Protein AF-L8H6Y1-F1 (afdb_monomer)

Mean predicted aligned error: 8.58 Å

Nearest PDB structures (foldseek):
  6aak-assembly2_D  TM=7.781E-01  e=3.775E-04  Homo sapiens
  4z16-assembly4_D  TM=8.084E-01  e=1.120E-03  Homo sapiens
  7apg-assembly4_D  TM=7.816E-01  e=1.004E-03  Homo sapiens
  6x8e-assembly1_A  TM=8.005E-01  e=2.397E-03  Homo sapiens
  4z16-assembly2_B  TM=7.248E-01  e=1.004E-03  Homo sapiens

pLDDT: mean 79.4, std 16.65, range [31.86, 94.38]

Structure (mmCIF, N/CA/C/O backbone):
data_AF-L8H6Y1-F1
#
_entry.id   AF-L8H6Y1-F1
#
loop_
_atom_site.group_PDB
_atom_site.id
_atom_site.type_symbol
_atom_site.label_atom_id
_atom_site.label_alt_id
_atom_site.label_comp_id
_atom_site.label_asym_id
_atom_site.label_entity_id
_atom_site.label_seq_id
_atom_site.pdbx_PDB_ins_code
_atom_site.Cartn_x
_atom_site.Cartn_y
_atom_site.Cartn_z
_atom_site.occupancy
_atom_site.B_iso_or_equiv
_atom_site.auth_seq_id
_atom_site.auth_comp_id
_atom_site.auth_asym_id
_atom_site.auth_atom_id
_atom_site.pdbx_PDB_model_num
ATOM 1 N N . MET A 1 1 ? 23.371 5.759 -19.285 1.00 31.86 1 MET A N 1
ATOM 2 C CA . MET A 1 1 ? 22.062 6.444 -19.194 1.00 31.86 1 MET A CA 1
ATOM 3 C C . MET A 1 1 ? 20.993 5.436 -19.582 1.00 31.86 1 MET A C 1
ATOM 5 O O . MET A 1 1 ? 21.055 4.906 -20.682 1.00 31.86 1 MET A O 1
ATOM 9 N N . CYS A 1 2 ? 20.126 5.053 -18.644 1.00 34.00 2 CYS A N 1
ATOM 10 C CA . CYS A 1 2 ? 19.225 3.907 -18.790 1.00 34.00 2 CYS A CA 1
ATOM 11 C C . CYS A 1 2 ? 18.098 4.169 -19.809 1.00 34.00 2 CYS A C 1
ATOM 13 O O . CYS A 1 2 ? 17.339 5.122 -19.675 1.00 34.00 2 CYS A O 1
ATOM 15 N N . SER A 1 3 ? 17.988 3.278 -20.799 1.00 32.88 3 SER A N 1
ATOM 16 C CA . SER A 1 3 ? 17.119 3.325 -21.996 1.00 32.88 3 SER A CA 1
ATOM 17 C C . SER A 1 3 ? 15.600 3.171 -21.734 1.00 32.88 3 SER A C 1
ATOM 19 O O . SER A 1 3 ? 14.796 3.097 -22.662 1.00 32.88 3 SER A O 1
ATOM 21 N N . TRP A 1 4 ? 15.167 3.113 -20.473 1.00 44.41 4 TRP A N 1
ATOM 22 C CA . TRP A 1 4 ? 13.786 2.743 -20.117 1.00 44.41 4 TRP A CA 1
ATOM 23 C C . TRP A 1 4 ? 12.792 3.912 -20.093 1.00 44.41 4 TRP A C 1
ATOM 25 O O . TRP A 1 4 ? 11.605 3.692 -19.881 1.00 44.41 4 TRP A O 1
ATOM 35 N N . ILE A 1 5 ? 13.244 5.151 -20.305 1.00 48.88 5 ILE A N 1
ATOM 36 C CA . ILE A 1 5 ? 12.365 6.332 -20.226 1.00 48.88 5 ILE A CA 1
ATOM 37 C C . ILE A 1 5 ? 11.669 6.623 -21.573 1.00 48.88 5 ILE A C 1
ATOM 39 O O . ILE A 1 5 ? 10.615 7.254 -21.587 1.00 48.88 5 ILE A O 1
ATOM 43 N N . THR A 1 6 ? 12.185 6.123 -22.704 1.00 46.84 6 THR A N 1
ATOM 44 C CA . THR A 1 6 ? 11.663 6.462 -24.046 1.00 46.84 6 THR A CA 1
ATOM 45 C C . THR A 1 6 ? 10.904 5.341 -24.752 1.00 46.84 6 THR A C 1
ATOM 47 O O . THR A 1 6 ? 10.046 5.629 -25.584 1.00 46.84 6 THR A O 1
ATOM 50 N N . ASN A 1 7 ? 11.155 4.075 -24.420 1.00 42.16 7 ASN A N 1
ATOM 51 C CA . ASN A 1 7 ? 10.461 2.955 -25.051 1.00 42.16 7 ASN A CA 1
ATOM 52 C C . ASN A 1 7 ? 9.237 2.588 -24.216 1.00 42.16 7 ASN A C 1
ATOM 54 O O 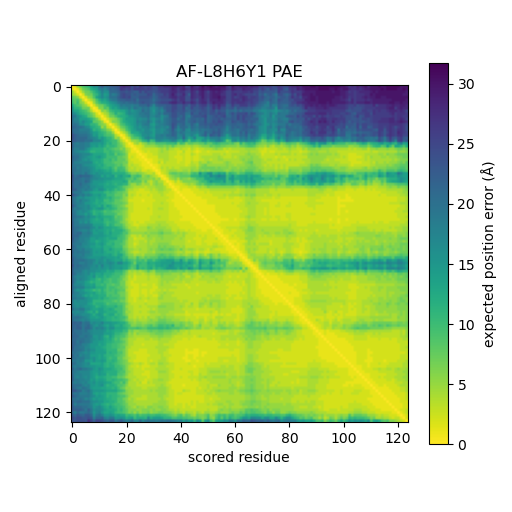. ASN A 1 7 ? 9.362 2.268 -23.036 1.00 42.16 7 ASN A O 1
ATOM 58 N N . GLY A 1 8 ? 8.050 2.687 -24.820 1.00 52.72 8 GLY A N 1
ATOM 59 C CA . GLY A 1 8 ? 6.785 2.309 -24.195 1.00 52.72 8 GLY A CA 1
ATOM 60 C C . GLY A 1 8 ? 6.851 0.953 -23.485 1.00 52.72 8 GLY A C 1
ATOM 61 O O . GLY A 1 8 ? 7.695 0.115 -23.798 1.00 52.72 8 GLY A O 1
ATOM 62 N N . LEU A 1 9 ? 5.949 0.775 -22.512 1.00 51.50 9 LEU A N 1
ATOM 63 C CA . LEU A 1 9 ? 5.807 -0.449 -21.718 1.00 51.50 9 LEU A CA 1
ATOM 64 C C . LEU A 1 9 ? 6.020 -1.690 -22.606 1.00 51.50 9 LEU A C 1
ATOM 66 O O . LEU A 1 9 ? 5.351 -1.789 -23.640 1.00 51.50 9 LEU A O 1
ATOM 70 N N . PRO A 1 10 ? 6.932 -2.616 -22.251 1.00 49.50 10 PRO A N 1
ATOM 71 C CA . PRO A 1 10 ? 7.203 -3.782 -23.080 1.00 49.50 10 PRO A CA 1
ATOM 72 C C . PRO A 1 10 ? 5.895 -4.540 -23.317 1.00 49.50 10 PRO A C 1
ATOM 74 O O . PRO A 1 10 ? 5.203 -4.911 -22.369 1.00 49.50 10 PRO A O 1
ATOM 77 N N . SER A 1 11 ? 5.552 -4.753 -24.591 1.00 43.53 11 SER A N 1
ATOM 78 C CA . SER A 1 11 ? 4.282 -5.353 -25.040 1.00 43.53 11 SER A CA 1
ATOM 79 C C . SER A 1 11 ? 3.959 -6.690 -24.349 1.00 43.53 11 SER A C 1
ATOM 81 O O . SER A 1 11 ? 2.791 -7.022 -24.160 1.00 43.53 11 SER A O 1
ATOM 83 N N . PHE A 1 12 ? 4.986 -7.403 -23.880 1.00 46.59 12 PHE A N 1
ATOM 84 C CA . PHE A 1 12 ? 4.867 -8.646 -23.120 1.00 46.59 12 PHE A CA 1
ATOM 85 C C . PHE A 1 12 ? 4.213 -8.478 -21.732 1.00 46.59 12 PHE A C 1
ATOM 87 O O . PHE A 1 12 ? 3.436 -9.334 -21.321 1.00 46.59 12 PHE A O 1
ATOM 94 N N . ALA A 1 13 ? 4.440 -7.356 -21.035 1.00 48.69 13 ALA A N 1
ATOM 95 C CA . ALA A 1 13 ? 3.818 -7.090 -19.731 1.00 48.69 13 ALA A CA 1
ATOM 96 C C . ALA A 1 13 ? 2.311 -6.796 -19.854 1.00 48.69 13 ALA A C 1
ATOM 98 O O . ALA A 1 13 ? 1.529 -7.147 -18.975 1.00 48.69 13 ALA A O 1
ATOM 99 N N . ILE A 1 14 ? 1.885 -6.195 -20.971 1.00 49.84 14 ILE A N 1
ATOM 100 C CA . ILE A 1 14 ? 0.481 -5.824 -21.203 1.00 49.84 14 ILE A CA 1
ATOM 101 C C . ILE A 1 14 ? -0.380 -7.059 -21.509 1.00 49.84 14 ILE A C 1
ATOM 103 O O . ILE A 1 14 ? -1.521 -7.121 -21.062 1.00 49.84 14 ILE A O 1
ATOM 107 N N . SER A 1 15 ? 0.151 -8.061 -22.220 1.00 43.56 15 SER A N 1
ATOM 108 C CA . SER A 1 15 ? -0.632 -9.232 -22.644 1.00 43.56 15 SER A CA 1
ATOM 109 C C . SER A 1 15 ? -0.922 -10.230 -21.518 1.00 43.56 15 SER A C 1
ATOM 111 O O . SER A 1 15 ? -2.014 -10.785 -21.493 1.00 43.56 15 SER A O 1
ATOM 113 N N . GLU A 1 16 ? 0.004 -10.472 -20.587 1.00 49.31 16 GLU A N 1
ATOM 114 C CA . GLU A 1 16 ? -0.202 -11.472 -19.520 1.00 49.31 16 GLU A CA 1
ATOM 115 C C . GLU A 1 16 ? -0.858 -10.902 -18.250 1.00 49.31 16 GLU A C 1
ATOM 117 O O . GLU A 1 16 ? -1.498 -11.639 -17.504 1.00 49.31 16 GLU A O 1
ATOM 122 N N . MET A 1 17 ? -0.766 -9.590 -18.003 1.00 50.41 17 MET A N 1
ATOM 123 C CA . MET A 1 17 ? -1.375 -8.964 -16.817 1.00 50.41 17 MET A CA 1
ATOM 124 C C . MET A 1 17 ? -2.887 -8.734 -16.948 1.00 50.41 17 MET A C 1
ATOM 126 O O . MET A 1 17 ? -3.540 -8.450 -15.947 1.00 50.41 17 MET A O 1
ATOM 130 N N . THR A 1 18 ? -3.466 -8.880 -18.146 1.00 44.69 18 THR A N 1
ATOM 131 C CA . THR A 1 18 ? -4.919 -8.727 -18.368 1.00 44.69 18 THR A CA 1
ATOM 132 C C . THR A 1 18 ? -5.761 -9.811 -17.686 1.00 44.69 18 THR A C 1
ATOM 134 O O . THR A 1 18 ? -6.968 -9.628 -17.551 1.00 44.69 18 THR A O 1
ATOM 137 N N . GLY A 1 19 ? -5.141 -10.897 -17.202 1.00 47.25 19 GLY A N 1
ATOM 138 C CA . GLY A 1 19 ? -5.820 -11.989 -16.494 1.00 47.25 19 GLY A CA 1
ATOM 139 C C . GLY A 1 19 ? -5.439 -12.184 -15.022 1.00 47.25 19 GLY A C 1
ATOM 140 O O . GLY A 1 19 ? -5.989 -13.083 -14.395 1.00 47.25 19 GLY A O 1
ATOM 141 N N . LEU A 1 20 ? -4.510 -11.395 -14.459 1.00 48.19 20 LEU A N 1
ATOM 142 C CA . LEU A 1 20 ? -3.895 -11.690 -13.147 1.00 48.19 20 LEU A CA 1
ATOM 143 C C . LEU A 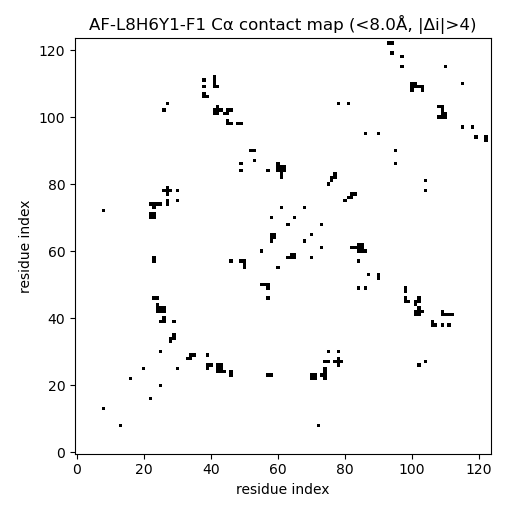1 20 ? -4.115 -10.620 -12.061 1.00 48.19 20 LEU A C 1
ATOM 145 O O . LEU A 1 20 ? -3.665 -10.793 -10.932 1.00 48.19 20 LEU A O 1
ATOM 149 N N . GLY A 1 21 ? -4.848 -9.543 -12.358 1.00 55.03 21 GLY A N 1
ATOM 150 C CA . GLY A 1 21 ? -5.310 -8.583 -11.352 1.00 55.03 21 GLY A CA 1
ATOM 151 C C . GLY A 1 21 ? -5.345 -7.140 -11.847 1.00 55.03 21 GLY A C 1
ATOM 152 O O . GLY A 1 21 ? -4.878 -6.817 -12.938 1.00 55.03 21 GLY A O 1
ATOM 153 N N . THR A 1 22 ? -5.883 -6.239 -11.024 1.00 75.38 22 THR A N 1
ATOM 154 C CA . THR A 1 22 ? -5.811 -4.797 -11.299 1.00 75.38 22 THR A CA 1
ATOM 155 C C . THR A 1 22 ? -4.384 -4.314 -10.978 1.00 75.38 22 THR A C 1
ATOM 157 O O . THR A 1 22 ? -3.985 -4.420 -9.819 1.00 75.38 22 THR A O 1
ATOM 160 N N . PRO A 1 23 ? -3.602 -3.770 -11.939 1.00 76.75 23 PRO A N 1
ATOM 161 C CA . PRO A 1 23 ? -2.162 -3.503 -11.776 1.00 76.75 23 PRO A CA 1
ATOM 162 C C . PRO A 1 23 ? -1.763 -2.711 -10.534 1.00 76.75 23 PRO A C 1
ATOM 164 O O . PRO A 1 23 ? -0.689 -2.924 -9.987 1.00 76.75 23 PRO A O 1
ATOM 167 N N . LEU A 1 24 ? -2.638 -1.827 -10.061 1.00 82.69 24 LEU A N 1
ATOM 168 C CA . LEU A 1 24 ? -2.378 -0.963 -8.909 1.00 82.69 24 LEU A CA 1
ATOM 169 C C . LEU A 1 24 ? -2.321 -1.705 -7.565 1.00 82.69 24 LEU A C 1
ATOM 171 O O . LEU A 1 24 ? -1.853 -1.139 -6.586 1.00 82.69 24 LEU A O 1
ATOM 175 N N . TYR A 1 25 ? -2.808 -2.945 -7.514 1.00 86.62 25 TYR A N 1
ATOM 176 C CA . TYR A 1 25 ? -2.856 -3.766 -6.302 1.00 86.62 25 TYR A CA 1
ATOM 177 C C . TYR A 1 25 ? -1.773 -4.844 -6.286 1.00 86.62 25 TYR A C 1
ATOM 179 O O . TYR A 1 25 ? -1.650 -5.572 -5.303 1.00 86.62 25 TYR A O 1
ATOM 187 N N . MET A 1 26 ? -1.020 -4.983 -7.379 1.00 84.88 26 MET A N 1
ATOM 188 C CA . MET A 1 26 ? -0.010 -6.024 -7.500 1.00 84.88 26 MET A CA 1
ATOM 189 C C . MET A 1 26 ? 1.219 -5.669 -6.673 1.00 84.88 26 MET A C 1
ATOM 191 O O . MET A 1 26 ? 1.724 -4.547 -6.738 1.00 84.88 26 MET A O 1
ATOM 195 N N . ALA A 1 27 ? 1.719 -6.654 -5.935 1.00 86.00 27 ALA A N 1
ATOM 196 C CA . ALA A 1 27 ? 2.951 -6.513 -5.184 1.00 86.00 27 ALA A CA 1
ATOM 197 C C . ALA A 1 27 ? 4.151 -6.349 -6.141 1.00 86.00 27 ALA A C 1
ATOM 199 O O . ALA A 1 27 ? 4.157 -6.936 -7.231 1.00 86.00 27 ALA A O 1
ATOM 200 N N . PR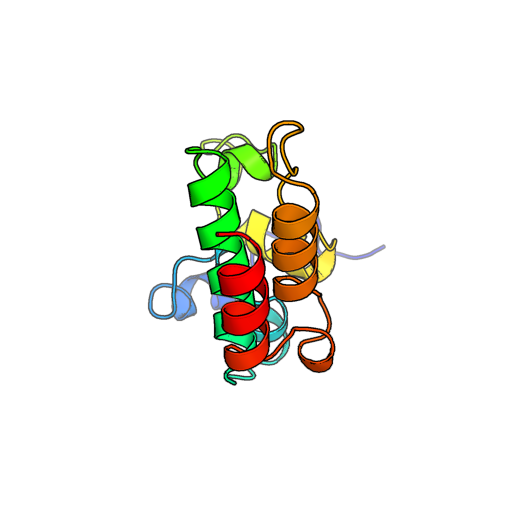O A 1 28 ? 5.176 -5.562 -5.772 1.00 84.88 28 PRO A N 1
ATOM 201 C CA . PRO A 1 28 ? 6.289 -5.232 -6.661 1.00 84.88 28 PRO A CA 1
ATOM 202 C C . PRO A 1 28 ? 7.053 -6.468 -7.160 1.00 84.88 28 PRO A C 1
ATOM 204 O O . PRO A 1 28 ? 7.500 -6.493 -8.306 1.00 84.88 28 PRO A O 1
ATOM 207 N N . GLU A 1 29 ? 7.152 -7.521 -6.349 1.00 83.31 29 GLU A N 1
ATOM 208 C CA . GLU A 1 29 ? 7.794 -8.787 -6.702 1.00 83.31 29 GLU A CA 1
ATOM 209 C C . GLU A 1 29 ? 7.054 -9.559 -7.804 1.00 83.31 29 GLU A C 1
ATOM 211 O O . GLU A 1 29 ? 7.687 -10.284 -8.573 1.00 83.31 29 GLU A O 1
ATOM 216 N N . MET A 1 30 ? 5.739 -9.359 -7.958 1.00 82.00 30 MET A N 1
ATOM 217 C CA . MET A 1 30 ? 4.972 -10.001 -9.030 1.00 82.00 30 MET A CA 1
ATOM 218 C C . MET A 1 30 ? 5.432 -9.515 -10.408 1.00 82.00 30 MET A C 1
ATOM 220 O O . MET A 1 30 ? 5.444 -10.291 -11.362 1.00 82.00 30 MET A O 1
ATOM 224 N N . LEU A 1 31 ? 5.861 -8.250 -10.498 1.00 75.88 31 LEU A N 1
ATOM 225 C CA . LEU A 1 31 ? 6.380 -7.642 -11.725 1.00 75.88 31 LEU A CA 1
ATOM 226 C C . LEU A 1 31 ? 7.837 -8.030 -12.010 1.00 75.88 31 LEU A C 1
ATOM 228 O O . LEU A 1 31 ? 8.253 -8.007 -13.166 1.00 75.88 31 LEU A O 1
ATOM 232 N N . GLN A 1 32 ? 8.609 -8.382 -10.977 1.00 74.44 32 GLN A N 1
ATOM 233 C CA . GLN A 1 32 ? 10.041 -8.673 -11.103 1.00 74.44 32 GLN A CA 1
ATOM 234 C C . GLN A 1 32 ? 10.334 -10.163 -11.283 1.00 74.44 32 GLN A C 1
ATOM 236 O O . GLN A 1 32 ? 11.089 -10.540 -12.176 1.00 74.44 32 GLN A O 1
ATOM 241 N N . THR A 1 33 ? 9.770 -11.011 -10.422 1.00 70.75 33 THR A N 1
ATOM 242 C CA . THR A 1 33 ? 10.157 -12.426 -10.305 1.00 70.75 33 THR A CA 1
ATOM 243 C C . THR A 1 33 ? 8.994 -13.389 -10.514 1.00 70.75 33 THR A C 1
ATOM 245 O O . THR A 1 33 ? 9.216 -14.598 -10.532 1.00 70.75 33 THR A O 1
ATOM 248 N N . ARG A 1 34 ? 7.758 -12.882 -10.678 1.00 67.75 34 ARG A N 1
ATOM 249 C CA . ARG A 1 34 ? 6.516 -13.682 -10.708 1.00 67.75 34 ARG A CA 1
ATOM 250 C C . ARG A 1 34 ? 6.406 -14.643 -9.518 1.00 67.75 34 ARG A C 1
ATOM 252 O O . ARG A 1 34 ? 5.844 -15.729 -9.640 1.00 67.75 34 ARG A O 1
ATOM 259 N N . HIS A 1 35 ? 6.976 -14.268 -8.375 1.00 69.94 35 HIS A N 1
ATOM 260 C CA . HIS A 1 35 ? 6.871 -15.067 -7.167 1.00 69.94 35 HIS A CA 1
ATOM 261 C C . HIS A 1 35 ? 5.496 -14.844 -6.537 1.00 69.94 35 HIS A C 1
ATOM 263 O O . HIS A 1 35 ? 5.138 -13.719 -6.189 1.00 69.94 35 HIS A O 1
ATOM 269 N N . TYR A 1 36 ? 4.727 -15.921 -6.407 1.00 70.31 36 TYR A N 1
ATOM 270 C CA . TYR A 1 36 ? 3.414 -15.906 -5.775 1.00 70.31 36 TYR A CA 1
ATOM 271 C C . TYR A 1 36 ? 3.536 -16.472 -4.361 1.00 70.31 36 TYR A C 1
ATOM 273 O O . TYR A 1 36 ? 4.040 -17.577 -4.171 1.00 70.31 36 TYR A O 1
ATOM 281 N N . GLY A 1 37 ? 3.061 -15.728 -3.367 1.00 81.06 37 GLY A N 1
ATOM 282 C CA . GLY A 1 37 ? 3.020 -16.166 -1.974 1.00 81.06 37 GLY A CA 1
ATOM 283 C C . GLY A 1 37 ? 2.061 -15.304 -1.162 1.00 81.06 37 GLY A C 1
ATOM 284 O O . GLY A 1 37 ? 1.715 -14.212 -1.590 1.00 81.06 37 GLY A O 1
ATOM 285 N N . ALA A 1 38 ? 1.670 -15.741 0.038 1.00 84.62 38 ALA A N 1
ATOM 286 C CA . ALA A 1 38 ? 0.652 -15.061 0.860 1.00 84.62 38 ALA A CA 1
ATOM 287 C C . ALA A 1 38 ? 0.974 -13.588 1.218 1.00 84.62 38 ALA A C 1
ATOM 289 O O . ALA A 1 38 ? 0.110 -12.825 1.649 1.00 84.62 38 ALA A O 1
ATOM 290 N N . LYS A 1 39 ? 2.232 -13.166 1.050 1.00 88.69 39 LYS A N 1
ATOM 291 C CA . LYS A 1 39 ? 2.681 -11.785 1.269 1.00 88.69 39 LYS A CA 1
ATOM 292 C C . LYS A 1 39 ? 2.288 -10.833 0.136 1.00 88.69 39 LYS A C 1
ATOM 294 O O . LYS A 1 39 ? 2.233 -9.626 0.382 1.00 88.69 39 LYS A O 1
ATOM 299 N N . ILE A 1 40 ? 1.978 -11.340 -1.063 1.00 89.62 40 ILE A N 1
ATOM 300 C CA . ILE A 1 40 ? 1.434 -10.518 -2.159 1.00 89.62 40 ILE A CA 1
ATOM 301 C C . ILE A 1 40 ? 0.023 -10.035 -1.806 1.00 89.62 40 ILE A C 1
ATOM 303 O O . ILE A 1 40 ? -0.326 -8.881 -2.049 1.00 89.62 40 ILE A O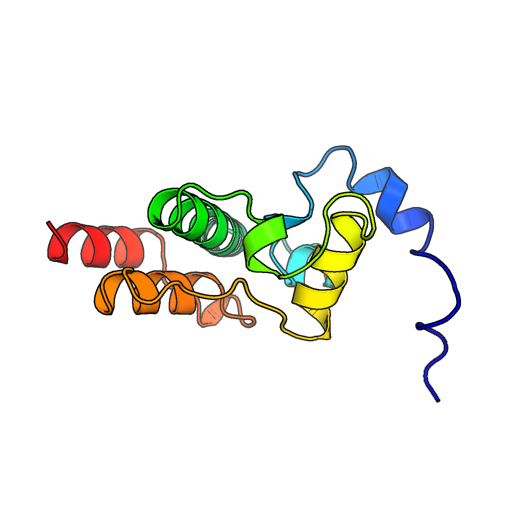 1
ATOM 307 N N . ASP A 1 41 ? -0.748 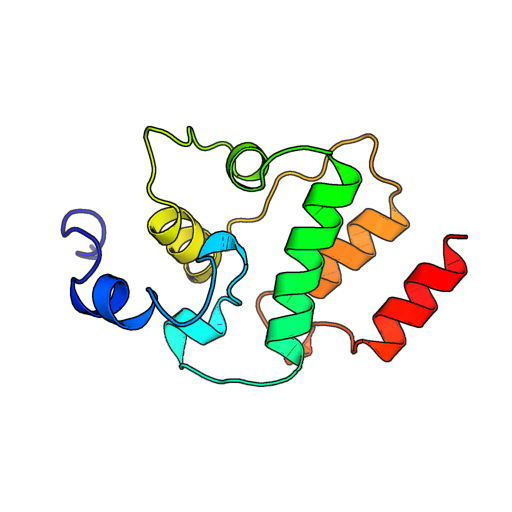-10.887 -1.127 1.00 89.31 41 ASP A N 1
ATOM 308 C CA . ASP A 1 41 ? -2.098 -10.565 -0.680 1.00 89.31 41 ASP A CA 1
ATOM 309 C C . ASP A 1 41 ? -2.064 -9.495 0.417 1.00 89.31 41 ASP A C 1
ATOM 311 O O . ASP A 1 41 ? -2.891 -8.587 0.402 1.00 89.31 41 ASP A O 1
ATOM 315 N N . CYS A 1 42 ? -1.055 -9.514 1.299 1.00 92.38 42 CYS A N 1
ATOM 316 C CA . CYS A 1 42 ? -0.839 -8.460 2.302 1.00 92.38 42 CYS A CA 1
ATOM 317 C C . CYS A 1 42 ? -0.617 -7.081 1.650 1.00 92.38 42 CYS A C 1
ATOM 319 O O . CYS A 1 42 ? -1.169 -6.081 2.110 1.00 92.38 42 CYS A O 1
ATOM 321 N N . TYR A 1 43 ? 0.140 -7.029 0.547 1.00 92.38 43 TYR A N 1
ATOM 322 C CA . TYR A 1 43 ? 0.352 -5.794 -0.212 1.00 92.38 43 TYR A CA 1
ATOM 323 C C . TYR A 1 43 ? -0.951 -5.297 -0.843 1.00 92.38 43 TYR A C 1
ATOM 325 O O . TYR A 1 43 ? -1.318 -4.129 -0.701 1.00 92.38 43 TYR A O 1
ATOM 333 N N . SER A 1 44 ? -1.685 -6.195 -1.507 1.00 91.31 44 SER A N 1
ATOM 334 C CA . SER A 1 44 ? -2.968 -5.848 -2.125 1.00 91.31 44 SER A CA 1
ATOM 335 C C . SER A 1 44 ? -3.993 -5.375 -1.084 1.00 91.31 44 SER A C 1
ATOM 337 O O . SER A 1 44 ? -4.728 -4.415 -1.323 1.00 91.31 44 SER A O 1
ATOM 339 N N . PHE A 1 45 ? -3.971 -5.968 0.113 1.00 92.62 45 PHE A N 1
ATOM 340 C CA . PHE A 1 45 ? -4.805 -5.577 1.241 1.00 92.62 45 PHE A CA 1
ATOM 341 C C . PHE A 1 45 ? -4.482 -4.160 1.726 1.00 92.62 45 PHE A C 1
ATOM 343 O O . PHE A 1 45 ? -5.401 -3.384 1.968 1.00 92.62 45 PHE A O 1
ATOM 350 N N . ALA A 1 46 ? -3.204 -3.770 1.775 1.00 93.62 46 ALA A N 1
ATOM 351 C CA . ALA A 1 46 ? -2.796 -2.403 2.113 1.00 93.62 46 ALA A CA 1
ATOM 352 C C . ALA A 1 46 ? -3.405 -1.356 1.161 1.00 93.62 46 ALA A C 1
ATOM 354 O O . ALA A 1 46 ? -3.869 -0.303 1.597 1.00 93.62 46 ALA A O 1
ATOM 355 N N . MET A 1 47 ? -3.447 -1.665 -0.139 1.00 93.12 47 MET A N 1
ATOM 356 C CA . MET A 1 47 ? -4.038 -0.791 -1.159 1.00 93.12 47 MET A CA 1
ATOM 357 C C . MET A 1 47 ? -5.557 -0.662 -1.012 1.00 93.12 47 MET A C 1
ATOM 359 O O . MET A 1 47 ? -6.119 0.400 -1.289 1.00 93.12 47 MET A O 1
ATOM 363 N N . VAL A 1 48 ? -6.231 -1.726 -0.564 1.00 91.88 48 VAL A N 1
ATOM 364 C CA . VAL A 1 48 ? -7.663 -1.693 -0.232 1.00 91.88 48 VAL A CA 1
ATOM 365 C C . VAL A 1 48 ? -7.901 -0.912 1.061 1.00 91.88 48 VAL A C 1
ATOM 367 O O . VAL A 1 48 ? -8.761 -0.036 1.074 1.00 91.88 48 VAL A O 1
ATOM 370 N N . LEU A 1 49 ? -7.117 -1.153 2.118 1.00 91.38 49 LEU A N 1
ATOM 371 C CA . LEU A 1 49 ? -7.191 -0.397 3.373 1.00 91.38 49 LEU A CA 1
ATOM 372 C C . LEU A 1 49 ? -7.041 1.106 3.126 1.00 91.38 49 LEU A C 1
ATOM 374 O O . LEU A 1 49 ? -7.863 1.885 3.592 1.00 91.38 49 LEU A O 1
ATOM 378 N N . TRP A 1 50 ? -6.046 1.514 2.335 1.00 93.06 50 TRP A N 1
ATOM 379 C CA . TRP A 1 50 ? -5.846 2.921 1.988 1.00 93.06 50 TRP A CA 1
ATOM 380 C C . TRP A 1 50 ? -7.069 3.530 1.281 1.00 93.06 50 TRP A C 1
ATOM 382 O O . TRP A 1 50 ? -7.461 4.663 1.575 1.00 93.06 50 TRP A O 1
ATOM 392 N N . GLN A 1 51 ? -7.714 2.783 0.379 1.00 91.44 51 GLN A N 1
ATOM 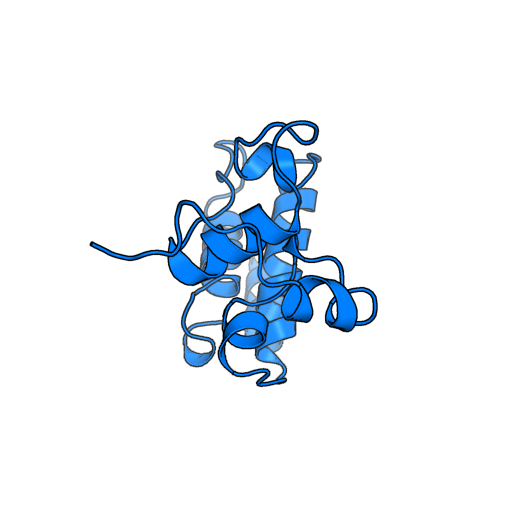393 C CA . GLN A 1 51 ? -8.943 3.239 -0.282 1.00 91.44 51 GLN A CA 1
ATOM 394 C C . GLN A 1 51 ? -10.115 3.341 0.686 1.00 91.44 51 GLN A C 1
ATOM 396 O O . GLN A 1 51 ? -10.885 4.292 0.596 1.00 91.44 51 GLN A O 1
ATOM 401 N N . MET A 1 52 ? -10.240 2.406 1.627 1.00 89.94 52 MET A N 1
ATOM 402 C CA . MET A 1 52 ? -11.274 2.472 2.659 1.00 89.94 52 MET A CA 1
ATOM 403 C C . MET A 1 52 ? -11.060 3.666 3.595 1.00 89.94 52 MET A C 1
ATOM 405 O O . MET A 1 52 ? -12.028 4.341 3.926 1.00 89.94 52 MET A O 1
ATOM 409 N N . CYS A 1 53 ? -9.810 3.979 3.954 1.00 88.12 53 CYS A N 1
ATOM 410 C CA . CYS A 1 53 ? -9.488 5.151 4.771 1.00 88.12 53 CYS A CA 1
ATOM 411 C C . CYS A 1 53 ? -9.811 6.468 4.063 1.00 88.12 53 CYS A C 1
ATOM 413 O O . CYS A 1 53 ? -10.278 7.410 4.690 1.00 88.12 53 CYS A O 1
ATOM 415 N N . THR A 1 54 ? -9.523 6.558 2.764 1.00 88.19 54 THR A N 1
ATOM 416 C CA . THR A 1 54 ? -9.619 7.823 2.018 1.00 88.19 54 THR A CA 1
ATOM 417 C C . THR A 1 54 ? -10.957 8.016 1.312 1.00 88.19 54 THR A C 1
ATOM 419 O O . THR A 1 54 ? -11.288 9.141 0.941 1.00 88.19 54 THR A O 1
ATOM 422 N N . GLY A 1 55 ? -11.689 6.931 1.038 1.00 87.00 55 GLY A N 1
ATOM 423 C CA . GLY A 1 55 ? -12.849 6.920 0.143 1.00 87.00 55 GLY A CA 1
ATOM 424 C C . GLY A 1 55 ? -12.519 7.296 -1.309 1.00 87.00 55 GLY A C 1
ATOM 425 O O . GLY A 1 55 ? -13.428 7.562 -2.095 1.00 87.00 55 GLY A O 1
ATOM 426 N N . LYS A 1 56 ? -11.231 7.367 -1.675 1.00 86.56 56 LYS A N 1
ATOM 427 C CA . LYS A 1 56 ? -10.755 7.830 -2.987 1.00 86.56 56 LYS A CA 1
ATOM 428 C C . LYS A 1 56 ? -10.309 6.668 -3.854 1.00 86.56 56 LYS A C 1
ATOM 430 O O . LYS A 1 56 ? -10.014 5.576 -3.373 1.00 86.56 56 LYS A O 1
ATOM 435 N N . LYS A 1 57 ? -10.199 6.921 -5.160 1.00 85.62 57 LYS A N 1
ATOM 436 C CA . LYS A 1 57 ? -9.560 5.962 -6.060 1.00 85.62 57 LYS A CA 1
ATOM 437 C C . LYS A 1 57 ? -8.066 5.935 -5.775 1.00 85.62 57 LYS A C 1
ATOM 439 O O . LYS A 1 57 ? -7.442 6.969 -5.557 1.00 85.62 57 LYS A O 1
ATOM 444 N N . LEU A 1 58 ? -7.478 4.748 -5.860 1.00 85.06 58 LEU A N 1
ATOM 445 C CA . LEU A 1 58 ? -6.053 4.553 -5.602 1.00 85.06 58 LEU A CA 1
ATOM 446 C C . LEU A 1 58 ? -5.148 5.414 -6.506 1.00 85.06 58 LEU A C 1
ATOM 448 O O . LEU A 1 58 ? -4.125 5.913 -6.050 1.00 85.06 58 LEU A O 1
ATOM 452 N N . MET A 1 59 ? -5.559 5.649 -7.760 1.00 83.25 59 MET A N 1
ATOM 453 C CA . MET A 1 59 ? -4.856 6.542 -8.699 1.00 83.25 59 MET A CA 1
ATOM 454 C C . MET A 1 59 ? -4.703 7.968 -8.153 1.00 83.25 59 MET A C 1
ATOM 456 O O . MET A 1 59 ? -3.620 8.542 -8.255 1.00 83.25 59 MET A O 1
ATOM 460 N N . ASP A 1 60 ? -5.748 8.501 -7.514 1.00 84.56 60 ASP A N 1
ATOM 461 C CA . ASP A 1 60 ? -5.737 9.851 -6.939 1.00 84.56 60 ASP A CA 1
ATOM 462 C C . ASP A 1 60 ? -4.709 9.940 -5.798 1.00 84.56 60 ASP A C 1
ATOM 464 O O . ASP A 1 60 ? -4.044 10.960 -5.622 1.00 84.56 60 ASP A O 1
ATOM 468 N N . GLY A 1 61 ? -4.531 8.843 -5.052 1.00 85.19 61 GLY A N 1
ATOM 469 C CA . GLY A 1 61 ? -3.534 8.722 -3.988 1.00 85.19 61 GLY A CA 1
ATOM 470 C C . GLY A 1 61 ? -2.094 8.790 -4.470 1.00 85.19 61 GLY A C 1
ATOM 471 O O . GLY A 1 61 ? -1.229 9.280 -3.749 1.00 85.19 61 GLY A O 1
ATOM 472 N N . PHE A 1 62 ? -1.831 8.328 -5.689 1.00 84.75 62 PHE A N 1
ATOM 473 C CA . PHE A 1 62 ? -0.512 8.400 -6.314 1.00 84.75 62 PHE A CA 1
ATOM 474 C C . PHE A 1 62 ? -0.218 9.763 -6.960 1.00 84.75 62 PHE A C 1
ATOM 476 O O . PHE A 1 62 ? 0.890 9.970 -7.453 1.00 84.75 62 PHE A O 1
ATOM 483 N N . GLY A 1 63 ? -1.181 10.694 -6.958 1.00 82.38 63 GLY A N 1
ATOM 484 C CA . GLY A 1 63 ? -1.010 12.036 -7.518 1.00 82.38 63 GLY A CA 1
ATOM 485 C C . GLY A 1 63 ? -0.957 12.073 -9.048 1.00 82.38 63 GLY A C 1
ATOM 486 O O . GLY A 1 63 ? -0.462 13.047 -9.614 1.00 82.38 63 GLY A O 1
ATOM 487 N N . PHE A 1 64 ? -1.445 11.028 -9.723 1.00 79.94 64 PHE A N 1
ATOM 488 C CA . PHE A 1 64 ? -1.524 10.986 -11.182 1.00 79.94 64 PHE A CA 1
ATOM 489 C C . PHE A 1 64 ? -2.946 11.211 -11.672 1.00 79.94 64 PHE A C 1
ATOM 491 O O . PHE A 1 64 ? -3.906 10.687 -11.109 1.00 79.94 64 PHE A O 1
ATOM 498 N N . ASP A 1 65 ? -3.063 11.925 -12.788 1.00 72.06 65 ASP A N 1
ATOM 499 C CA . ASP A 1 65 ? -4.316 12.004 -13.520 1.00 72.06 65 ASP A CA 1
ATOM 500 C C . ASP A 1 65 ? -4.604 10.656 -14.207 1.00 72.06 65 ASP A C 1
ATOM 502 O O . ASP A 1 65 ? -3.786 10.141 -14.983 1.00 72.06 65 ASP A O 1
ATOM 506 N N . LYS A 1 66 ? -5.780 10.092 -13.907 1.00 65.50 66 LYS A N 1
ATOM 507 C CA . LYS A 1 66 ? -6.310 8.835 -14.460 1.00 65.50 66 LYS A CA 1
ATOM 508 C C . LYS A 1 66 ? -6.317 8.807 -15.993 1.00 65.50 66 LYS A C 1
ATOM 510 O O . LYS A 1 66 ? -6.185 7.728 -16.566 1.00 65.50 66 LYS A O 1
ATOM 515 N N . ASP A 1 67 ? -6.448 9.968 -16.634 1.00 71.06 67 ASP A N 1
ATOM 516 C CA . ASP A 1 67 ? -6.558 10.087 -18.089 1.00 71.06 67 ASP A CA 1
ATOM 517 C C . ASP A 1 67 ? -5.175 10.283 -18.741 1.00 71.06 67 ASP A C 1
ATOM 519 O O . ASP A 1 67 ? -5.013 10.087 -19.945 1.00 71.06 67 ASP A O 1
ATOM 523 N N . SER A 1 68 ? -4.148 10.602 -17.940 1.00 74.62 68 SER A N 1
ATOM 524 C CA . SER A 1 68 ? -2.782 10.866 -18.413 1.00 74.62 68 SER A CA 1
ATOM 525 C C . SER A 1 68 ? -1.828 9.681 -18.242 1.00 74.62 68 SER A C 1
ATOM 527 O O . SER A 1 68 ? -0.870 9.545 -19.006 1.00 74.62 68 SER A O 1
ATOM 529 N N . VAL A 1 69 ? -2.045 8.821 -17.237 1.00 78.38 69 VAL A N 1
ATOM 530 C CA . VAL A 1 69 ? -1.108 7.737 -16.898 1.00 78.38 69 VAL A CA 1
ATOM 531 C C . VAL A 1 69 ? -1.824 6.385 -16.816 1.00 78.38 69 VAL A C 1
ATOM 533 O O . VAL A 1 69 ? -2.684 6.195 -15.959 1.00 78.38 69 VAL A O 1
ATOM 536 N N . PRO A 1 70 ? -1.436 5.390 -17.639 1.00 82.69 70 PRO A N 1
ATOM 537 C CA . PRO A 1 70 ? -1.989 4.045 -17.540 1.00 82.69 70 PRO A CA 1
ATOM 538 C C . PRO A 1 70 ? -1.697 3.413 -16.166 1.00 82.69 70 PRO A C 1
ATOM 540 O O . PRO A 1 70 ? -0.554 3.502 -15.705 1.00 82.69 70 PRO A O 1
ATOM 543 N N . PRO A 1 71 ? -2.644 2.675 -15.554 1.00 81.81 71 PRO A N 1
ATOM 544 C CA . PRO A 1 71 ? -2.454 2.027 -14.249 1.00 81.81 71 PRO A CA 1
ATOM 545 C C . PRO A 1 71 ? -1.204 1.146 -14.164 1.00 81.81 71 PRO A C 1
ATOM 547 O O . PRO A 1 71 ? -0.526 1.094 -13.142 1.00 81.81 71 PRO A O 1
ATOM 550 N N . MET A 1 72 ? -0.850 0.492 -15.272 1.00 81.94 72 MET A N 1
ATOM 551 C CA . MET A 1 72 ? 0.367 -0.307 -15.361 1.00 81.94 72 MET A CA 1
ATOM 552 C C . MET A 1 72 ? 1.629 0.537 -15.142 1.00 81.94 72 MET A C 1
ATOM 554 O O . MET A 1 72 ? 2.514 0.111 -14.412 1.00 81.94 72 MET A O 1
ATOM 558 N N . ARG A 1 73 ? 1.712 1.760 -15.689 1.00 83.56 73 ARG A N 1
ATOM 559 C CA . ARG A 1 73 ? 2.868 2.641 -15.447 1.00 83.56 73 ARG A CA 1
ATOM 560 C C . ARG A 1 73 ? 2.997 3.018 -13.976 1.00 83.56 73 ARG A C 1
ATOM 562 O O . ARG A 1 73 ? 4.113 3.075 -13.473 1.00 83.56 73 ARG A O 1
ATOM 569 N N . VAL A 1 74 ? 1.877 3.239 -13.291 1.00 84.81 74 VAL A N 1
ATOM 570 C CA . VAL A 1 74 ? 1.877 3.510 -11.848 1.00 84.81 74 VAL A CA 1
ATOM 571 C C . VAL A 1 74 ? 2.387 2.294 -11.074 1.00 84.81 74 VAL A C 1
ATOM 573 O O . VAL A 1 74 ? 3.243 2.453 -10.212 1.00 84.81 74 VAL A O 1
ATOM 576 N N . ALA A 1 75 ? 1.966 1.080 -11.439 1.00 84.38 75 ALA A N 1
ATOM 577 C CA . ALA A 1 75 ? 2.477 -0.157 -10.843 1.00 84.38 75 ALA A CA 1
ATOM 578 C C . ALA A 1 75 ? 3.996 -0.332 -11.055 1.00 84.38 75 ALA A C 1
ATOM 580 O O . ALA A 1 75 ? 4.726 -0.655 -10.120 1.00 84.38 75 ALA A O 1
ATOM 581 N N . PHE A 1 76 ? 4.502 -0.025 -12.256 1.00 84.69 76 PHE A N 1
ATOM 582 C CA . PHE A 1 76 ? 5.945 0.005 -12.527 1.00 84.69 76 PHE A CA 1
ATOM 583 C C . PHE A 1 76 ? 6.670 1.033 -11.646 1.00 84.69 76 PHE A C 1
ATOM 585 O O . PHE A 1 76 ? 7.710 0.717 -11.073 1.00 84.69 76 PHE A O 1
ATOM 592 N N . LYS A 1 77 ? 6.116 2.239 -11.473 1.00 85.88 77 LYS A N 1
ATOM 593 C CA . LYS A 1 77 ? 6.675 3.240 -10.552 1.00 85.88 77 LYS A CA 1
ATOM 594 C C . LYS A 1 77 ? 6.640 2.773 -9.095 1.00 85.88 77 LYS A C 1
ATOM 596 O O . LYS A 1 77 ? 7.614 2.963 -8.376 1.00 85.88 77 LYS A O 1
ATOM 601 N N . ALA A 1 78 ? 5.571 2.113 -8.657 1.00 86.19 78 ALA A N 1
ATOM 602 C CA . ALA A 1 78 ? 5.494 1.534 -7.316 1.00 86.19 78 ALA A CA 1
ATOM 603 C C . ALA A 1 78 ? 6.568 0.456 -7.089 1.00 86.19 78 ALA A C 1
ATOM 605 O O . ALA A 1 78 ? 7.114 0.355 -5.990 1.00 86.19 78 ALA A O 1
ATOM 606 N N . CYS A 1 79 ? 6.906 -0.296 -8.139 1.00 85.12 79 CYS A N 1
ATOM 607 C CA . CYS A 1 79 ? 7.903 -1.362 -8.126 1.00 85.12 79 CYS A CA 1
ATOM 608 C C . CYS A 1 79 ? 9.355 -0.863 -8.182 1.00 85.12 79 CYS A C 1
ATOM 610 O O . CYS A 1 79 ? 10.180 -1.294 -7.381 1.00 85.12 79 CYS A O 1
ATOM 612 N N . TYR A 1 80 ? 9.679 0.043 -9.107 1.00 82.50 80 TYR A N 1
ATOM 613 C CA . TYR A 1 80 ? 11.062 0.467 -9.362 1.00 82.50 80 TYR A CA 1
ATOM 614 C C . TYR A 1 80 ? 11.428 1.806 -8.715 1.00 82.50 80 TYR A C 1
ATOM 616 O O . TYR A 1 80 ? 12.588 2.025 -8.380 1.00 82.50 80 TYR A O 1
ATOM 624 N N . GLU A 1 81 ? 10.455 2.699 -8.521 1.00 86.19 81 GLU A N 1
ATOM 625 C CA . GLU A 1 81 ? 10.649 4.021 -7.903 1.00 86.19 81 GLU A CA 1
ATOM 626 C C . GLU A 1 81 ? 10.131 4.064 -6.455 1.00 86.19 81 GLU A C 1
ATOM 628 O O . GLU A 1 81 ? 10.140 5.124 -5.834 1.00 86.19 81 GLU A O 1
ATOM 633 N N . LYS A 1 82 ? 9.673 2.925 -5.909 1.00 87.94 82 LYS A N 1
ATOM 634 C CA . LYS A 1 82 ? 9.109 2.799 -4.551 1.00 87.94 82 LYS A CA 1
ATOM 635 C C . LYS A 1 82 ? 7.962 3.775 -4.276 1.00 87.94 82 LYS A C 1
ATOM 637 O O . LYS A 1 82 ? 7.712 4.167 -3.138 1.00 87.94 82 LYS A O 1
ATOM 642 N N . LEU A 1 83 ? 7.249 4.169 -5.327 1.00 88.38 83 LEU A N 1
ATOM 643 C CA . LEU A 1 83 ? 6.117 5.073 -5.212 1.00 88.38 83 LEU A CA 1
ATOM 644 C C . LEU A 1 83 ? 5.030 4.443 -4.321 1.00 88.38 83 LEU A C 1
ATOM 646 O O . LEU A 1 83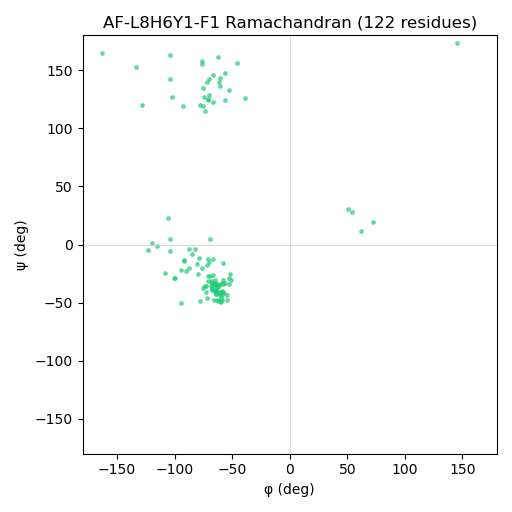 ? 4.713 3.258 -4.462 1.00 88.38 83 LEU A O 1
ATOM 650 N N . ARG A 1 84 ? 4.444 5.230 -3.415 1.00 91.31 84 ARG A N 1
ATOM 651 C CA . ARG A 1 84 ? 3.330 4.822 -2.544 1.00 91.31 84 ARG A CA 1
ATOM 652 C C . ARG A 1 84 ? 2.227 5.885 -2.532 1.00 91.31 84 ARG A C 1
ATOM 654 O O . ARG A 1 84 ? 2.539 7.058 -2.748 1.00 91.31 84 ARG A O 1
ATOM 661 N N . PRO A 1 85 ? 0.959 5.503 -2.291 1.00 90.50 85 PRO A N 1
ATOM 662 C CA . PRO A 1 85 ? -0.125 6.464 -2.145 1.00 90.50 85 PRO A CA 1
ATOM 663 C C . PRO A 1 85 ? 0.124 7.415 -0.971 1.00 90.50 85 PRO A C 1
ATOM 665 O O . PRO A 1 85 ? 0.616 7.009 0.085 1.00 90.50 85 PRO A O 1
ATOM 668 N N . ILE A 1 86 ? -0.256 8.679 -1.135 1.00 91.00 86 ILE A N 1
ATOM 669 C CA . ILE A 1 86 ? -0.166 9.685 -0.077 1.00 91.00 86 ILE A CA 1
ATOM 670 C C . ILE A 1 86 ? -1.150 9.313 1.033 1.00 91.00 86 ILE A C 1
ATOM 672 O O . ILE A 1 86 ? -2.353 9.183 0.801 1.00 91.00 86 ILE A O 1
ATOM 676 N N . MET A 1 87 ? -0.645 9.140 2.253 1.00 90.56 87 MET A N 1
ATOM 677 C CA . MET A 1 87 ? -1.496 8.925 3.421 1.00 90.56 87 MET A CA 1
ATOM 678 C C . MET A 1 87 ? -2.159 10.251 3.814 1.00 90.56 87 MET A C 1
ATOM 680 O O . MET A 1 87 ? -1.439 11.241 3.978 1.00 90.56 87 MET A O 1
ATOM 684 N N . PRO A 1 88 ? -3.491 10.313 3.956 1.00 85.88 88 PRO A N 1
ATOM 685 C CA . PRO A 1 88 ? -4.148 11.553 4.326 1.00 85.88 88 PRO A CA 1
ATOM 686 C C . PRO A 1 88 ? -3.946 11.836 5.827 1.00 85.88 88 PRO A C 1
ATOM 688 O O . PRO A 1 88 ? -3.685 10.929 6.620 1.00 85.88 88 PRO A O 1
ATOM 691 N N . ALA A 1 89 ? -4.021 13.110 6.215 1.00 84.69 89 ALA A N 1
ATOM 692 C CA . ALA A 1 89 ? -3.726 13.549 7.584 1.00 84.69 89 ALA A CA 1
ATOM 693 C C . ALA A 1 89 ? -4.801 13.142 8.611 1.00 84.69 89 ALA A C 1
ATOM 695 O O . ALA A 1 89 ? -4.548 13.168 9.811 1.00 84.69 89 ALA A O 1
ATOM 696 N N . ASP A 1 90 ? -5.989 12.783 8.136 1.00 86.00 90 ASP A N 1
ATOM 697 C CA . ASP A 1 90 ? -7.131 12.303 8.913 1.00 86.00 90 ASP A CA 1
ATOM 698 C C . ASP A 1 90 ? -7.086 10.789 9.188 1.00 86.00 90 ASP A C 1
ATOM 700 O O . ASP A 1 90 ? -7.875 10.292 9.990 1.00 86.00 90 ASP A O 1
ATOM 704 N N . CYS A 1 91 ? -6.154 10.046 8.577 1.00 87.69 91 CYS A N 1
ATOM 705 C CA . CYS A 1 91 ? -5.978 8.627 8.871 1.00 87.69 91 CYS A CA 1
ATOM 706 C C . CYS A 1 91 ? -5.397 8.439 10.287 1.00 87.69 91 CYS A C 1
ATOM 708 O O . CYS A 1 91 ? -4.341 9.009 10.584 1.00 87.69 91 CYS A O 1
ATOM 710 N N . PRO A 1 92 ? -6.003 7.591 11.145 1.00 90.56 92 PRO A N 1
ATOM 711 C CA . PRO A 1 92 ? -5.450 7.273 12.458 1.00 90.56 92 PRO A CA 1
ATOM 712 C C . PRO A 1 92 ? -3.987 6.807 12.351 1.00 90.56 92 PRO A C 1
ATOM 714 O O . PRO A 1 92 ? -3.702 5.941 11.515 1.00 90.56 92 PRO A O 1
ATOM 717 N N . PRO A 1 93 ? -3.055 7.318 13.184 1.00 91.00 93 PRO A N 1
ATOM 718 C CA . PRO A 1 93 ? -1.627 7.013 13.054 1.00 91.00 93 PRO A CA 1
ATOM 719 C C . PRO A 1 93 ? -1.317 5.514 13.061 1.00 91.00 93 PRO A C 1
ATOM 721 O O . PRO A 1 93 ? -0.589 5.027 12.203 1.00 91.00 93 PRO A O 1
ATOM 724 N N . ALA A 1 94 ? -1.950 4.762 13.961 1.00 90.69 94 ALA A N 1
ATOM 725 C CA . ALA A 1 94 ? -1.730 3.326 14.076 1.00 90.69 94 ALA A CA 1
ATOM 726 C C . ALA A 1 94 ? -2.263 2.532 12.862 1.00 90.69 94 ALA A C 1
ATOM 728 O O . ALA A 1 94 ? -1.652 1.543 12.456 1.00 90.69 94 ALA A O 1
ATOM 729 N N . LEU A 1 95 ? -3.339 3.003 12.217 1.00 91.19 95 LEU A N 1
ATOM 730 C CA . LEU A 1 95 ? -3.821 2.428 10.958 1.00 91.19 95 LEU A CA 1
ATOM 731 C C . LEU A 1 95 ? -2.893 2.786 9.791 1.00 91.19 95 LEU A C 1
ATOM 733 O O . LEU A 1 95 ? -2.582 1.930 8.965 1.00 91.19 95 LEU A O 1
ATOM 737 N N . ALA A 1 96 ? -2.399 4.026 9.744 1.00 92.56 96 ALA A N 1
ATOM 738 C CA . ALA A 1 96 ? -1.425 4.448 8.745 1.00 92.56 96 ALA A CA 1
ATOM 739 C C . ALA A 1 96 ? -0.133 3.620 8.830 1.00 92.56 96 ALA A C 1
ATOM 741 O O . ALA A 1 96 ? 0.397 3.205 7.801 1.00 92.56 96 ALA A O 1
ATOM 742 N N . ASP A 1 97 ? 0.348 3.337 10.040 1.00 93.25 97 ASP A N 1
ATOM 743 C CA . ASP A 1 97 ? 1.535 2.510 10.268 1.00 93.25 97 ASP A CA 1
ATOM 744 C C . ASP A 1 97 ? 1.304 1.047 9.883 1.00 93.25 97 ASP A C 1
ATOM 746 O O . ASP A 1 97 ? 2.174 0.433 9.263 1.00 93.25 97 ASP A O 1
ATOM 750 N N . LEU A 1 98 ? 0.115 0.502 10.162 1.00 93.94 98 LEU A N 1
ATOM 751 C CA . LEU A 1 98 ? -0.265 -0.828 9.690 1.00 93.94 98 LEU A CA 1
ATOM 752 C C . LEU A 1 98 ? -0.265 -0.898 8.158 1.00 93.94 98 LEU A C 1
ATOM 754 O O . LEU A 1 98 ? 0.332 -1.813 7.591 1.00 93.94 98 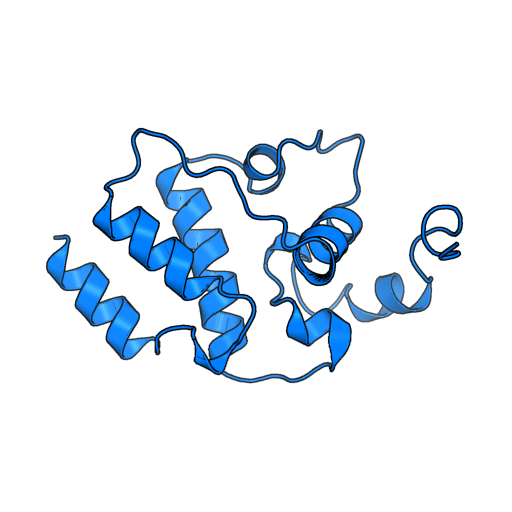LEU A O 1
ATOM 758 N N . ILE A 1 99 ? -0.895 0.070 7.484 1.00 94.25 99 ILE A N 1
ATOM 759 C CA . ILE A 1 99 ? -0.918 0.137 6.017 1.00 94.25 99 ILE A CA 1
ATOM 760 C C . ILE A 1 99 ? 0.513 0.221 5.474 1.00 94.25 99 ILE A C 1
ATOM 762 O O . ILE A 1 99 ? 0.850 -0.505 4.538 1.00 94.25 99 ILE A O 1
ATOM 766 N N . ARG A 1 100 ? 1.371 1.042 6.097 1.00 94.38 100 ARG A N 1
ATOM 767 C CA . ARG A 1 100 ? 2.780 1.170 5.706 1.00 94.38 100 ARG A CA 1
ATOM 768 C C . ARG A 1 100 ? 3.544 -0.141 5.810 1.00 94.38 100 ARG A C 1
ATOM 770 O O . ARG A 1 100 ? 4.212 -0.522 4.855 1.00 94.38 100 ARG A O 1
ATOM 777 N N . ALA A 1 101 ? 3.379 -0.860 6.916 1.00 94.12 101 ALA A N 1
ATOM 778 C CA . ALA A 1 101 ? 3.999 -2.166 7.099 1.00 94.12 101 ALA A CA 1
ATOM 779 C C . ALA A 1 101 ? 3.499 -3.198 6.069 1.00 94.12 101 ALA A C 1
ATOM 781 O O . ALA A 1 101 ? 4.266 -4.031 5.592 1.00 94.12 101 ALA A O 1
ATOM 782 N N . CYS A 1 102 ? 2.218 -3.146 5.693 1.00 94.38 102 CYS A N 1
ATOM 783 C CA . CYS A 1 102 ? 1.628 -4.097 4.749 1.00 94.38 102 CYS A CA 1
ATOM 784 C C . CYS A 1 102 ? 2.112 -3.913 3.300 1.00 94.38 102 CYS A C 1
ATOM 786 O O . CYS A 1 102 ? 2.146 -4.894 2.558 1.00 94.38 102 CYS A O 1
ATOM 788 N N . TRP A 1 103 ? 2.515 -2.702 2.894 1.00 93.25 103 TRP A N 1
ATOM 789 C CA . TRP A 1 103 ? 3.003 -2.412 1.536 1.00 93.25 103 TRP A CA 1
ATOM 790 C C . TRP A 1 103 ? 4.523 -2.204 1.429 1.00 93.25 103 TRP A C 1
ATOM 792 O O . TRP A 1 103 ? 5.000 -1.539 0.497 1.00 93.25 103 TRP A O 1
ATOM 802 N N . GLU A 1 104 ? 5.287 -2.733 2.386 1.00 93.69 104 GLU A N 1
ATOM 803 C CA . GLU A 1 104 ? 6.752 -2.744 2.335 1.00 93.69 104 GLU A CA 1
ATOM 804 C C . GLU A 1 104 ? 7.271 -3.421 1.058 1.00 93.69 104 GLU A C 1
ATOM 806 O O . GLU A 1 104 ? 6.648 -4.344 0.522 1.00 93.69 104 GLU A O 1
ATOM 811 N N . ASP A 1 105 ? 8.415 -2.952 0.551 1.00 88.38 105 ASP A N 1
ATOM 812 C CA . ASP A 1 105 ? 9.012 -3.505 -0.674 1.00 88.38 105 ASP A CA 1
ATOM 813 C C . ASP A 1 105 ? 9.377 -4.981 -0.479 1.00 88.38 105 ASP A C 1
ATOM 815 O O . ASP A 1 105 ? 9.008 -5.833 -1.285 1.00 88.38 105 ASP A O 1
ATOM 819 N N . ALA A 1 106 ? 10.060 -5.260 0.630 1.00 89.25 106 ALA A N 1
ATOM 820 C CA . ALA A 1 106 ? 10.505 -6.575 1.056 1.00 89.25 106 ALA A CA 1
ATOM 821 C C . ALA A 1 106 ? 9.316 -7.417 1.569 1.00 89.25 106 ALA A C 1
ATOM 823 O O . ALA A 1 106 ? 8.726 -7.062 2.596 1.00 89.25 106 ALA A O 1
ATOM 824 N N . PRO A 1 107 ? 8.939 -8.532 0.908 1.00 89.75 107 PRO A N 1
ATOM 825 C CA . PRO A 1 107 ? 7.815 -9.373 1.335 1.00 89.75 107 PRO A CA 1
ATOM 826 C C . PRO A 1 107 ? 7.955 -9.919 2.764 1.00 89.75 107 PRO A C 1
ATOM 828 O O . PRO A 1 107 ? 6.956 -10.115 3.457 1.00 89.75 107 PRO A O 1
ATOM 831 N N . GLU A 1 108 ? 9.186 -10.144 3.218 1.00 90.19 108 GLU A N 1
ATOM 832 C CA . GLU A 1 108 ? 9.539 -10.598 4.562 1.00 90.19 108 GLU A CA 1
ATOM 833 C C . GLU A 1 108 ? 9.292 -9.546 5.649 1.00 90.19 108 GLU A C 1
ATOM 835 O O . GLU A 1 108 ? 9.015 -9.910 6.789 1.00 90.19 108 GLU A O 1
ATOM 840 N N . MET A 1 109 ? 9.333 -8.258 5.293 1.00 91.88 109 MET A N 1
ATO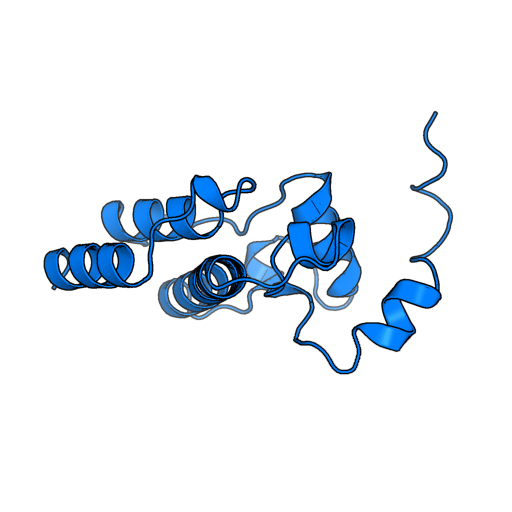M 841 C CA . MET A 1 109 ? 9.064 -7.149 6.216 1.00 91.88 109 MET A CA 1
ATOM 842 C C . MET A 1 109 ? 7.566 -6.915 6.418 1.00 91.88 109 MET A C 1
ATOM 844 O O . MET A 1 109 ? 7.161 -6.270 7.385 1.00 91.88 109 MET A O 1
ATOM 848 N N . ARG A 1 110 ? 6.729 -7.454 5.525 1.00 93.88 110 ARG A N 1
ATOM 849 C CA . ARG A 1 110 ? 5.276 -7.346 5.647 1.00 93.88 110 ARG A CA 1
ATOM 850 C C . ARG A 1 110 ? 4.790 -8.230 6.799 1.00 93.88 110 ARG A C 1
ATOM 852 O O . ARG A 1 110 ? 5.253 -9.370 6.919 1.00 93.88 110 ARG A O 1
ATOM 859 N N . PRO A 1 111 ? 3.819 -7.786 7.611 1.00 93.81 111 PRO A N 1
ATOM 860 C CA . PRO A 1 111 ? 3.214 -8.621 8.646 1.00 93.81 111 PRO A CA 1
ATOM 861 C C . PRO A 1 111 ? 2.497 -9.842 8.043 1.00 93.81 111 PRO A C 1
ATOM 863 O O . PRO A 1 111 ? 2.246 -9.928 6.840 1.00 93.81 111 PRO A O 1
ATOM 866 N N . SER A 1 112 ? 2.227 -10.867 8.848 1.00 93.31 112 SER A N 1
ATOM 867 C CA . SER A 1 112 ? 1.282 -11.926 8.475 1.00 93.31 112 SER A CA 1
ATOM 868 C C . SER A 1 112 ? -0.156 -11.421 8.616 1.00 93.31 112 SER A C 1
ATOM 870 O O . SER A 1 112 ? -0.415 -10.503 9.391 1.00 93.31 112 SER A O 1
ATOM 872 N N . PHE A 1 113 ? -1.117 -12.044 7.930 1.00 92.00 113 PHE A N 1
ATOM 873 C CA . PHE A 1 113 ? -2.531 -11.698 8.126 1.00 92.00 113 PHE A CA 1
ATOM 874 C C . PHE A 1 113 ? -2.984 -11.830 9.579 1.00 92.00 113 PHE A C 1
ATOM 876 O O . PHE A 1 113 ? -3.781 -11.021 10.033 1.00 92.00 113 PHE A O 1
ATOM 883 N N . GLN A 1 114 ? -2.434 -12.788 10.326 1.00 92.38 114 GLN A N 1
ATOM 884 C CA . GLN A 1 114 ? -2.698 -12.894 11.756 1.00 92.38 114 GLN A CA 1
ATOM 885 C C . GLN A 1 114 ? -2.271 -11.618 12.502 1.00 92.38 114 GLN A C 1
ATOM 887 O O . GLN A 1 114 ? -3.079 -11.030 13.209 1.00 92.38 114 GLN A O 1
ATOM 892 N N . GLN A 1 115 ? -1.047 -11.133 12.269 1.00 92.75 115 GLN A N 1
ATOM 893 C CA . GLN A 1 115 ? -0.550 -9.892 12.875 1.00 92.75 115 GLN A CA 1
ATOM 894 C C . GLN A 1 115 ? -1.342 -8.657 12.422 1.00 92.75 115 GLN A C 1
ATOM 896 O O . GLN A 1 115 ? -1.503 -7.708 13.185 1.00 92.75 115 GLN A O 1
ATOM 901 N N . ILE A 1 116 ? -1.820 -8.648 11.173 1.00 93.25 116 ILE A N 1
ATOM 902 C CA . ILE A 1 116 ? -2.693 -7.588 10.656 1.00 93.25 116 ILE A CA 1
ATOM 903 C C . ILE A 1 116 ? -4.014 -7.578 11.431 1.00 93.25 116 ILE A C 1
ATOM 905 O O . ILE A 1 116 ? -4.439 -6.517 11.874 1.00 93.25 116 ILE A O 1
ATOM 909 N N . LEU A 1 117 ? -4.646 -8.740 11.616 1.00 91.69 117 LEU A N 1
ATOM 910 C CA . LEU A 1 117 ? -5.912 -8.864 12.338 1.00 91.69 117 LEU A CA 1
ATOM 911 C C . LEU A 1 117 ? -5.778 -8.473 13.812 1.00 91.69 117 LEU A C 1
ATOM 913 O O . LEU A 1 117 ? -6.627 -7.741 14.302 1.00 91.69 117 LEU A O 1
ATOM 917 N N . GLU A 1 118 ? -4.702 -8.895 14.481 1.00 92.50 118 GLU A N 1
ATOM 918 C CA . GLU A 1 118 ? -4.389 -8.490 15.861 1.00 92.50 118 GLU A CA 1
ATOM 919 C C . GLU A 1 118 ? -4.251 -6.961 15.967 1.00 92.50 118 GLU A C 1
ATOM 921 O O . GLU A 1 118 ? -4.903 -6.316 16.783 1.00 92.50 118 GLU A O 1
ATOM 926 N N . LYS A 1 119 ? -3.485 -6.340 15.060 1.00 90.06 119 LYS A N 1
ATOM 927 C CA . LYS A 1 119 ? -3.350 -4.875 15.025 1.00 90.06 119 LYS A CA 1
ATOM 928 C C . LYS A 1 119 ? -4.663 -4.162 14.718 1.00 90.06 119 LYS A C 1
ATOM 930 O O . LYS A 1 119 ? -4.867 -3.061 15.210 1.00 90.06 119 LYS A O 1
ATOM 935 N N . LEU A 1 120 ? -5.527 -4.745 13.888 1.00 88.56 120 LEU A N 1
ATOM 936 C CA . LEU A 1 120 ? -6.843 -4.181 13.588 1.00 88.56 120 LEU A CA 1
ATOM 937 C C . LEU A 1 120 ? -7.810 -4.323 14.767 1.00 88.56 120 LEU A C 1
ATOM 939 O O . LEU A 1 120 ? -8.602 -3.410 14.981 1.00 88.56 120 LEU A O 1
ATOM 943 N N . SER A 1 121 ? -7.751 -5.417 15.533 1.00 89.31 121 SER A N 1
ATOM 944 C CA . SER A 1 121 ? -8.587 -5.572 16.729 1.00 89.31 121 SER A CA 1
ATOM 945 C C . SER A 1 121 ? -8.209 -4.591 17.829 1.00 89.31 121 SER A C 1
ATOM 947 O O . SER A 1 121 ? -9.093 -4.115 18.526 1.00 89.31 121 SER A O 1
ATOM 949 N N . ASP A 1 122 ? -6.927 -4.239 17.939 1.00 86.50 122 ASP A N 1
ATOM 950 C CA . ASP A 1 122 ? -6.443 -3.261 18.921 1.00 86.50 122 ASP A CA 1
ATOM 951 C C . ASP A 1 122 ? -6.869 -1.812 18.598 1.00 86.50 122 ASP A C 1
ATOM 953 O O . ASP A 1 122 ? -6.699 -0.917 19.426 1.00 86.50 122 ASP A O 1
ATOM 957 N N . LEU A 1 123 ? -7.389 -1.559 17.390 1.00 80.25 123 LEU A N 1
ATOM 958 C CA . LEU A 1 123 ? -7.865 -0.241 16.948 1.00 80.25 123 LEU A CA 1
ATOM 959 C C . LEU A 1 123 ? -9.361 0.001 17.206 1.00 80.25 123 LEU A C 1
ATOM 961 O O . LEU A 1 123 ? -9.801 1.142 17.046 1.00 80.25 123 LEU A O 1
ATOM 965 N N . GLY A 1 124 ? -10.130 -1.047 17.526 1.00 62.88 124 GLY A N 1
ATOM 966 C CA . GLY A 1 124 ? -11.577 -0.993 17.785 1.00 62.88 124 GLY A CA 1
ATOM 967 C C . GLY A 1 124 ? -11.911 -0.937 19.267 1.00 62.88 124 GLY A C 1
ATOM 968 O O . GLY A 1 124 ? -12.951 -0.319 19.585 1.00 62.88 124 GLY A O 1
#

InterPro domains:
  IPR000719 Protein kinase domain [PS50011] (1-123)
  IPR001245 Serine-threonine/tyrosine-protein kinase, catalytic domain [PF07714] (24-120)
  IPR011009 Protein kinase-like domain superfamily [SSF56112] (15-119)
  IPR051681 Serine/Threonine Kinases and Pseudokinases [PTHR44329] (12-120)

Sequence (124 aa):
MCSWITNGLPSFAISEMTGLGTPLYMAPEMLQTRHYGAKIDCYSFAMVLWQMCTGKKLMDGFGFDKDSVPPMRVAFKACYEKLRPIMPADCPPALADLIRACWEDAPEMRPSFQQILEKLSDLG

Solvent-accessible surface area (backbone atoms only — not comparable to full-atom values): 7455 Å² total; per-residue (Å²): 133,81,76,71,84,78,57,72,80,61,70,70,63,62,68,64,43,79,81,75,59,65,47,74,40,57,33,51,50,48,80,75,70,63,62,84,53,79,50,41,55,37,23,28,46,20,52,49,51,53,27,68,75,66,74,47,59,66,54,62,36,60,75,46,56,78,90,78,47,60,56,58,59,54,31,50,36,35,48,78,69,65,53,66,61,63,79,62,91,87,52,55,66,71,58,50,50,50,37,51,37,24,54,42,85,52,58,84,67,25,62,53,72,67,57,49,51,54,57,54,61,77,74,109

Radius of gyration: 15.11 Å; Cα contacts (8 Å, |Δi|>4): 123; chains: 1; bounding box: 35×30×44 Å

Organism: Acanthamoeba castellanii (strain ATCC 30010 / Neff) (NCBI:txid1257118)

Secondary structure (DSSP, 8-state):
--GGGTS-S-HHHHHHHTTT--GGGS-HHHHHT----HHHHHHHHHHHHHHHHH-S-HHHHTT--TTTS-HHHHHHHHHHS---PPPPTTS-HHHHHHHHHHT-SSTTTSPPHHHHHHHHHTT-

Foldseek 3Di:
DDPPPPDPDPPVVVVPVVPPDQLLLAALCCVPPVDDDQLRVLSSVLLVLQCVQVVDDSCVQQVDDPVPDPSNVVSVCCNPVVGHGHRDPPRDPLSVVLSVQSRDNDSVSRDHVVVSVVSVVVVD